Protein AF-A0A530QQQ2-F1 (afdb_monomer_lite)

pLDDT: mean 87.55, std 15.67, range [53.09, 98.62]

Secondary structure (DSSP, 8-state):
-HHHHHHHHHGGGGG----PPPHHHHHHHHHHHHHHHHHHHTT-HHHHHHT--HHHHHHS-SHHHHHHHHHHHH-

Sequence (75 aa):
MRRSLFAFAIIPFLFMSSAFAGDAEIKAAQTVIDSQLKAFVANDGAKAYSFAAPNVKRVFPTVDMFMNMVTNGYA

Radius of gyration: 21.1 Å; chains: 1; bounding box: 45×56×29 Å

Structure (mmCIF, N/CA/C/O backbone):
data_AF-A0A530QQQ2-F1
#
_entry.id   AF-A0A530QQQ2-F1
#
loop_
_atom_site.group_PDB
_atom_site.id
_atom_site.type_symbol
_atom_site.label_atom_id
_atom_site.label_alt_id
_atom_site.label_comp_id
_atom_site.label_asym_id
_atom_site.label_entity_id
_atom_site.label_seq_id
_atom_site.pdbx_PDB_ins_code
_atom_site.Cartn_x
_atom_site.Cartn_y
_atom_site.Cartn_z
_atom_site.occupancy
_atom_site.B_iso_or_equiv
_atom_site.auth_seq_id
_atom_site.auth_comp_id
_atom_site.auth_asym_id
_atom_site.auth_atom_id
_atom_site.pdbx_PDB_model_num
ATOM 1 N N . MET A 1 1 ? 33.589 -44.602 -3.944 1.00 55.78 1 MET A N 1
ATOM 2 C CA . MET A 1 1 ? 32.418 -44.394 -4.830 1.00 55.78 1 MET A CA 1
ATOM 3 C C . MET A 1 1 ? 31.275 -43.639 -4.145 1.00 55.78 1 MET A C 1
ATOM 5 O O . MET A 1 1 ? 30.825 -42.647 -4.692 1.00 55.78 1 MET A O 1
ATOM 9 N N . ARG A 1 2 ? 30.854 -44.005 -2.924 1.00 57.09 2 ARG A N 1
ATOM 10 C CA . ARG A 1 2 ? 29.747 -43.329 -2.206 1.00 57.09 2 ARG A CA 1
ATOM 11 C C . ARG A 1 2 ? 29.995 -41.852 -1.834 1.00 57.09 2 ARG A C 1
ATOM 13 O O . ARG A 1 2 ? 29.075 -41.056 -1.897 1.00 57.09 2 ARG A O 1
ATOM 20 N N . ARG A 1 3 ? 31.239 -41.469 -1.507 1.00 54.50 3 ARG A N 1
ATOM 21 C CA . ARG A 1 3 ? 31.629 -40.073 -1.188 1.00 54.50 3 ARG A CA 1
ATOM 22 C C . ARG A 1 3 ? 31.593 -39.131 -2.400 1.00 54.50 3 ARG A C 1
ATOM 24 O O . ARG A 1 3 ? 31.229 -37.971 -2.261 1.00 54.50 3 ARG A O 1
ATOM 31 N N . SER A 1 4 ? 31.917 -39.651 -3.583 1.00 54.28 4 SER A N 1
ATOM 32 C CA . SER A 1 4 ? 31.908 -38.901 -4.846 1.00 54.28 4 SER A CA 1
ATOM 33 C C . SER A 1 4 ? 30.486 -38.560 -5.310 1.00 54.28 4 SER A C 1
ATOM 35 O O . SER A 1 4 ? 30.282 -37.527 -5.933 1.00 54.28 4 SER A O 1
ATOM 37 N N . LEU A 1 5 ? 29.500 -39.391 -4.946 1.00 54.91 5 LEU A N 1
ATOM 38 C CA . LEU A 1 5 ? 28.079 -39.144 -5.216 1.00 54.91 5 LEU A CA 1
ATOM 39 C C . LEU A 1 5 ? 27.515 -37.992 -4.362 1.00 54.91 5 LEU A C 1
ATOM 41 O O . LEU A 1 5 ? 26.707 -37.215 -4.857 1.00 54.91 5 LEU A O 1
ATOM 45 N N . PHE A 1 6 ? 27.979 -37.828 -3.116 1.00 53.09 6 PHE A N 1
ATOM 46 C CA . PHE A 1 6 ? 27.582 -36.694 -2.267 1.00 53.09 6 PHE A CA 1
ATOM 47 C C . PHE A 1 6 ? 28.175 -35.360 -2.741 1.00 53.09 6 PHE A C 1
ATOM 49 O O . PHE A 1 6 ? 27.502 -34.337 -2.669 1.00 53.09 6 PHE A O 1
ATOM 56 N N . ALA A 1 7 ? 29.404 -35.366 -3.269 1.00 54.03 7 ALA A N 1
ATOM 57 C CA . ALA A 1 7 ? 30.039 -34.158 -3.799 1.00 54.03 7 ALA A CA 1
ATOM 58 C C . ALA A 1 7 ? 29.326 -33.609 -5.053 1.00 54.03 7 ALA A C 1
ATOM 60 O O . ALA A 1 7 ? 29.289 -32.399 -5.256 1.00 54.03 7 ALA A O 1
ATOM 61 N N . PHE A 1 8 ? 28.708 -34.476 -5.863 1.00 55.25 8 PHE A N 1
ATOM 62 C CA . PHE A 1 8 ? 27.998 -34.076 -7.084 1.00 55.25 8 PHE A CA 1
ATOM 63 C C . PHE A 1 8 ? 26.622 -33.437 -6.812 1.00 55.25 8 PHE A C 1
ATOM 65 O O . PHE A 1 8 ? 26.118 -32.681 -7.637 1.00 55.25 8 PHE A O 1
ATOM 72 N N . ALA A 1 9 ? 26.028 -33.691 -5.640 1.00 60.75 9 ALA A N 1
ATOM 73 C CA . ALA A 1 9 ? 24.710 -33.169 -5.268 1.00 60.75 9 ALA A CA 1
ATOM 74 C C . ALA A 1 9 ? 24.726 -31.707 -4.770 1.00 60.75 9 ALA A C 1
ATOM 76 O O . ALA A 1 9 ? 23.680 -31.064 -4.746 1.00 60.75 9 ALA A O 1
ATOM 77 N N . ILE A 1 10 ? 25.890 -31.168 -4.383 1.00 61.03 10 ILE A N 1
ATOM 78 C CA . ILE A 1 10 ? 26.021 -29.821 -3.784 1.00 61.03 10 ILE A CA 1
ATOM 79 C C . ILE A 1 10 ? 26.333 -28.745 -4.840 1.00 61.03 10 ILE A C 1
ATOM 81 O O . ILE A 1 10 ? 25.966 -27.584 -4.682 1.00 61.03 10 ILE A O 1
ATOM 85 N N . ILE A 1 11 ? 26.960 -29.128 -5.954 1.00 64.81 11 ILE A N 1
ATOM 86 C CA . ILE A 1 11 ? 27.367 -28.212 -7.029 1.00 64.81 11 ILE A CA 1
ATOM 87 C C . ILE A 1 11 ? 26.193 -27.408 -7.636 1.00 64.81 11 ILE A C 1
ATOM 89 O O . ILE A 1 11 ? 26.380 -26.209 -7.844 1.00 64.81 11 ILE A O 1
ATOM 93 N N . PRO A 1 12 ? 24.980 -27.957 -7.872 1.00 66.31 12 PRO A N 1
ATOM 94 C CA . PRO A 1 12 ? 23.889 -27.154 -8.434 1.00 66.31 12 PRO A CA 1
ATOM 95 C C . PRO A 1 12 ? 23.318 -26.104 -7.464 1.00 66.31 12 PRO A C 1
ATOM 97 O O . PRO A 1 12 ? 22.713 -25.139 -7.921 1.00 66.31 12 PRO A O 1
ATOM 100 N N . PHE A 1 13 ? 23.549 -26.221 -6.150 1.00 65.19 13 PHE A N 1
ATOM 101 C CA . PHE A 1 13 ? 23.146 -25.191 -5.180 1.00 65.19 13 PHE A CA 1
ATOM 102 C C . PHE A 1 13 ? 24.020 -23.929 -5.247 1.00 65.19 13 PHE A C 1
ATOM 104 O O . PHE A 1 13 ? 23.556 -22.850 -4.891 1.00 65.19 13 PHE A O 1
ATOM 111 N N . LEU A 1 14 ? 25.259 -24.040 -5.737 1.00 66.44 14 LEU A N 1
ATOM 112 C CA . LEU A 1 14 ? 26.184 -22.906 -5.860 1.00 66.44 14 LEU A CA 1
ATOM 113 C C . LEU A 1 14 ? 25.845 -21.969 -7.032 1.00 66.44 14 LEU A C 1
ATOM 115 O O . LEU A 1 14 ? 26.368 -20.861 -7.092 1.00 66.44 14 LEU A O 1
ATOM 119 N N . PHE A 1 15 ? 24.956 -22.392 -7.936 1.00 64.62 15 PHE A N 1
ATOM 120 C CA . PHE A 1 15 ? 24.468 -21.592 -9.066 1.00 64.62 15 PHE A CA 1
ATOM 121 C C . PHE A 1 15 ? 23.056 -21.041 -8.843 1.00 64.62 15 PHE A C 1
ATOM 123 O O . PHE A 1 15 ? 22.402 -20.616 -9.794 1.00 64.62 15 PHE A O 1
ATOM 130 N N . MET A 1 16 ? 22.560 -21.055 -7.603 1.00 70.56 16 MET A N 1
ATOM 131 C CA . MET A 1 16 ? 21.279 -20.439 -7.286 1.00 70.56 16 MET A CA 1
ATOM 132 C C . MET A 1 16 ? 21.441 -18.916 -7.361 1.00 70.56 16 MET A C 1
ATOM 134 O O . MET A 1 16 ? 21.964 -18.283 -6.447 1.00 70.56 16 MET A O 1
ATOM 138 N N . SER A 1 17 ? 21.066 -18.336 -8.500 1.00 70.88 17 SER A N 1
ATOM 139 C CA . SER A 1 17 ? 21.144 -16.900 -8.752 1.00 70.88 17 SER A CA 1
ATOM 140 C C . SER A 1 17 ? 20.309 -16.144 -7.722 1.00 70.88 17 SER A C 1
ATOM 142 O O . SER A 1 17 ? 19.124 -16.435 -7.546 1.00 70.88 17 SER A O 1
ATOM 144 N N . SER A 1 18 ? 20.897 -15.139 -7.075 1.00 74.44 18 SER A N 1
ATOM 145 C CA . SER A 1 18 ? 20.139 -14.204 -6.247 1.00 74.44 18 SER A CA 1
ATOM 146 C C . SER A 1 18 ? 19.107 -13.476 -7.111 1.00 74.44 18 SER A C 1
ATOM 148 O O . SER A 1 18 ? 19.462 -12.809 -8.083 1.00 74.44 18 SER A O 1
ATOM 150 N N . ALA A 1 19 ? 17.827 -13.603 -6.763 1.00 78.94 19 ALA A N 1
ATOM 151 C CA . ALA A 1 19 ? 16.753 -12.871 -7.419 1.00 78.94 19 ALA A CA 1
ATOM 152 C C . ALA A 1 19 ? 16.729 -11.426 -6.901 1.00 78.94 19 ALA A C 1
ATOM 154 O O . ALA A 1 19 ? 16.111 -11.130 -5.879 1.00 78.94 19 ALA A O 1
ATOM 155 N N . PHE A 1 20 ? 17.431 -10.531 -7.594 1.00 82.00 20 PHE A N 1
ATOM 156 C CA . PHE A 1 20 ? 17.316 -9.094 -7.371 1.00 82.00 20 PHE A CA 1
ATOM 157 C C . PHE A 1 20 ? 16.193 -8.518 -8.233 1.00 82.00 20 PHE A C 1
ATOM 159 O O . PHE A 1 20 ? 16.023 -8.903 -9.389 1.00 82.00 20 PHE A O 1
ATOM 166 N N . ALA A 1 21 ? 15.435 -7.583 -7.664 1.00 85.75 21 ALA A N 1
ATOM 167 C CA . ALA A 1 21 ? 14.537 -6.743 -8.441 1.00 85.75 21 ALA A CA 1
ATOM 168 C C . ALA A 1 21 ? 15.366 -5.822 -9.350 1.00 85.75 21 ALA A C 1
ATOM 170 O O . ALA A 1 21 ? 16.406 -5.315 -8.924 1.00 85.75 21 ALA A O 1
ATOM 171 N N . GLY A 1 22 ? 14.918 -5.605 -10.586 1.00 91.75 22 GLY A N 1
ATOM 172 C CA . GLY A 1 22 ? 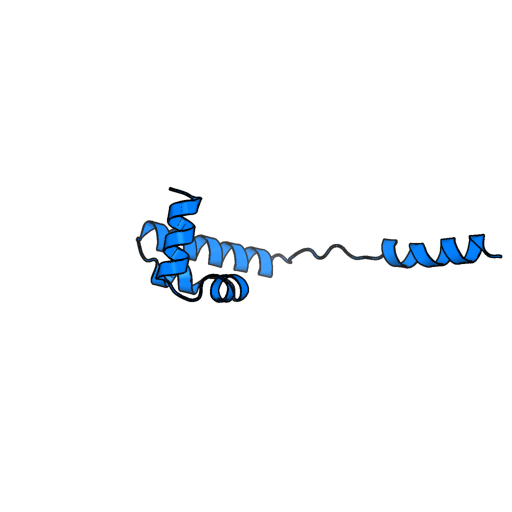15.503 -4.594 -11.456 1.00 91.75 22 GLY A CA 1
ATOM 173 C C . GLY A 1 22 ? 15.054 -3.186 -11.060 1.00 91.75 22 GLY A C 1
ATOM 174 O O . GLY A 1 22 ? 14.151 -2.987 -10.241 1.00 91.75 22 GLY A O 1
ATOM 175 N N . ASP A 1 23 ? 15.682 -2.177 -11.662 1.00 94.44 23 ASP A N 1
ATOM 176 C CA . ASP A 1 23 ? 15.387 -0.769 -11.369 1.00 94.44 23 ASP A CA 1
ATOM 177 C C . ASP A 1 23 ? 13.922 -0.399 -11.639 1.00 94.44 23 ASP A C 1
ATOM 179 O O . ASP A 1 23 ? 13.354 0.460 -10.960 1.00 94.44 23 ASP A O 1
ATOM 183 N N . ALA A 1 24 ? 13.300 -1.032 -12.637 1.00 94.25 24 ALA A N 1
ATOM 184 C CA . ALA A 1 24 ? 11.903 -0.798 -12.980 1.00 94.25 24 ALA A CA 1
ATOM 185 C C . ALA A 1 24 ? 10.969 -1.302 -11.873 1.00 94.25 24 ALA A C 1
ATOM 187 O O . ALA A 1 24 ? 10.063 -0.583 -11.449 1.00 94.25 24 ALA A O 1
ATOM 188 N N . GLU A 1 25 ? 11.221 -2.504 -11.360 1.00 93.94 25 GLU A N 1
ATOM 189 C CA . GLU A 1 25 ? 10.459 -3.112 -10.274 1.00 93.94 25 GLU A CA 1
ATOM 190 C C . GLU A 1 25 ? 10.637 -2.323 -8.972 1.00 93.94 25 GLU A C 1
ATOM 192 O O . GLU A 1 25 ? 9.659 -2.076 -8.264 1.00 93.94 25 GLU A O 1
ATOM 197 N N . ILE A 1 26 ? 11.859 -1.860 -8.688 1.00 95.69 26 ILE A N 1
ATOM 198 C CA . ILE A 1 26 ? 12.157 -1.007 -7.529 1.00 95.69 26 ILE A CA 1
ATOM 199 C C . ILE A 1 26 ? 11.363 0.301 -7.609 1.00 95.69 26 ILE A C 1
ATOM 201 O O . ILE A 1 26 ? 10.671 0.660 -6.655 1.00 95.69 26 ILE A O 1
ATOM 205 N N . LYS A 1 27 ? 11.405 0.998 -8.750 1.00 97.38 27 LYS A N 1
ATOM 206 C CA . LYS A 1 27 ? 10.657 2.251 -8.948 1.00 97.38 27 LYS A CA 1
ATOM 207 C C . LYS A 1 27 ? 9.146 2.047 -8.859 1.00 97.38 27 LYS A C 1
ATOM 209 O O . LYS A 1 27 ? 8.445 2.883 -8.286 1.00 97.38 27 LYS A O 1
ATOM 214 N N . ALA A 1 28 ? 8.634 0.941 -9.398 1.00 95.88 28 ALA A N 1
ATOM 215 C CA . ALA A 1 28 ? 7.221 0.596 -9.287 1.00 95.88 28 ALA A CA 1
ATOM 216 C C . ALA A 1 28 ? 6.813 0.383 -7.821 1.00 95.88 28 ALA A C 1
ATOM 218 O O . ALA A 1 28 ? 5.816 0.952 -7.376 1.00 95.88 28 ALA A O 1
ATOM 219 N N . ALA A 1 29 ? 7.612 -0.359 -7.048 1.00 96.00 29 ALA A N 1
ATOM 220 C CA . ALA A 1 29 ? 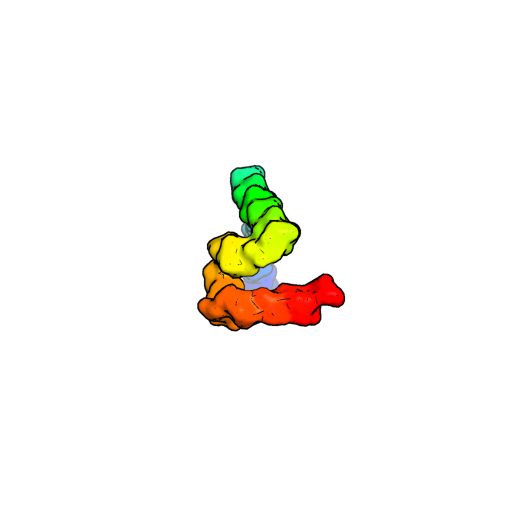7.367 -0.570 -5.624 1.00 96.00 29 ALA A CA 1
ATOM 221 C C . ALA A 1 29 ? 7.395 0.750 -4.835 1.00 96.00 29 ALA A C 1
ATOM 223 O O . ALA A 1 29 ? 6.476 1.017 -4.063 1.00 96.00 29 ALA A O 1
ATOM 224 N N . GLN A 1 30 ? 8.389 1.608 -5.080 1.00 98.00 30 GLN A N 1
ATOM 225 C CA . GLN A 1 30 ? 8.476 2.939 -4.467 1.00 98.00 30 GLN A CA 1
ATOM 226 C C . GLN A 1 30 ? 7.233 3.785 -4.768 1.00 98.00 30 GLN A C 1
ATOM 228 O O . GLN A 1 30 ? 6.644 4.362 -3.860 1.00 98.00 30 GLN A O 1
ATOM 233 N N . THR A 1 31 ? 6.771 3.784 -6.021 1.00 98.19 31 THR A N 1
ATOM 234 C CA . THR A 1 31 ? 5.569 4.526 -6.435 1.00 98.19 31 THR A CA 1
ATOM 235 C C . THR A 1 31 ? 4.315 4.045 -5.699 1.00 98.19 31 THR A C 1
ATOM 237 O O . THR A 1 31 ? 3.483 4.858 -5.283 1.00 98.19 31 THR A O 1
ATOM 240 N N . VAL A 1 32 ? 4.168 2.729 -5.522 1.00 97.88 32 VAL A N 1
ATOM 241 C CA . VAL A 1 32 ? 3.057 2.129 -4.768 1.00 97.88 32 VAL A CA 1
ATOM 242 C C . VAL A 1 32 ? 3.119 2.542 -3.296 1.00 97.88 32 VAL A C 1
ATOM 244 O O . VAL A 1 32 ? 2.108 2.996 -2.761 1.00 97.88 32 VAL A O 1
ATOM 247 N N . ILE A 1 33 ? 4.295 2.451 -2.666 1.00 97.19 33 ILE A N 1
ATOM 248 C CA . ILE A 1 33 ? 4.510 2.836 -1.262 1.00 97.19 33 ILE A CA 1
ATOM 249 C C . ILE A 1 33 ? 4.175 4.316 -1.052 1.00 97.19 33 ILE A C 1
ATOM 251 O O . ILE A 1 33 ? 3.372 4.644 -0.180 1.00 97.19 33 ILE A O 1
ATOM 255 N N . ASP A 1 34 ? 4.711 5.203 -1.891 1.00 98.56 34 ASP A N 1
ATOM 256 C CA . ASP A 1 34 ? 4.449 6.643 -1.818 1.00 98.56 34 ASP A CA 1
ATOM 257 C C . ASP A 1 34 ? 2.957 6.958 -1.953 1.00 98.56 34 ASP A C 1
ATOM 259 O O . ASP A 1 34 ? 2.414 7.807 -1.242 1.00 98.56 34 ASP A O 1
ATOM 263 N N . SER A 1 35 ? 2.273 6.276 -2.871 1.00 98.56 35 SER A N 1
ATOM 264 C CA . SER A 1 35 ? 0.841 6.473 -3.102 1.00 98.56 35 SER A CA 1
ATOM 265 C C . SER A 1 35 ? 0.003 5.990 -1.919 1.00 98.56 35 SER A C 1
ATOM 267 O O . SER A 1 35 ? -0.961 6.657 -1.534 1.00 98.56 35 SER A O 1
ATOM 269 N N . GLN A 1 36 ? 0.388 4.868 -1.313 1.00 98.12 36 GLN A N 1
ATOM 270 C CA . GLN A 1 36 ? -0.276 4.314 -0.141 1.00 98.12 36 GLN A CA 1
ATOM 271 C C . GLN A 1 36 ? -0.072 5.201 1.097 1.00 98.12 36 GLN A C 1
ATOM 273 O O . GLN A 1 36 ? -1.042 5.502 1.791 1.00 98.12 36 GLN A O 1
ATOM 278 N N . LEU A 1 37 ? 1.146 5.706 1.321 1.00 97.44 37 LEU A N 1
ATOM 279 C CA . LEU A 1 37 ? 1.446 6.660 2.394 1.00 97.44 37 LEU A CA 1
ATOM 280 C C . LEU A 1 37 ? 0.655 7.961 2.240 1.00 97.44 37 LEU A C 1
ATOM 282 O O . LEU A 1 37 ? 0.055 8.432 3.204 1.00 97.44 37 LEU A O 1
ATOM 286 N N . LYS A 1 38 ? 0.583 8.521 1.027 1.00 98.50 38 LYS A N 1
ATOM 287 C CA . LYS A 1 38 ? -0.234 9.717 0.755 1.00 98.50 38 LYS A CA 1
ATOM 288 C C . LYS A 1 38 ? -1.712 9.488 1.064 1.00 98.50 38 LYS A C 1
ATOM 290 O O . LYS A 1 38 ? -2.363 10.386 1.589 1.00 98.50 38 LYS A O 1
ATOM 295 N N . ALA A 1 39 ? -2.240 8.304 0.754 1.00 98.50 39 ALA A N 1
ATOM 296 C CA . ALA A 1 39 ? -3.615 7.952 1.090 1.00 98.50 39 ALA A CA 1
ATOM 297 C C . ALA A 1 39 ? -3.826 7.865 2.612 1.00 98.50 39 ALA A C 1
ATOM 299 O O . ALA A 1 39 ? -4.803 8.415 3.112 1.00 98.50 39 ALA A O 1
ATOM 300 N N . PHE A 1 40 ? -2.883 7.280 3.359 1.00 96.88 40 PHE A N 1
ATOM 301 C CA . PHE A 1 40 ? -2.941 7.273 4.824 1.00 96.88 40 PHE A CA 1
ATOM 302 C C . PHE A 1 40 ? -2.909 8.681 5.427 1.00 96.88 40 PHE A C 1
ATOM 304 O O . PHE A 1 40 ? -3.748 8.990 6.267 1.00 96.88 40 PHE A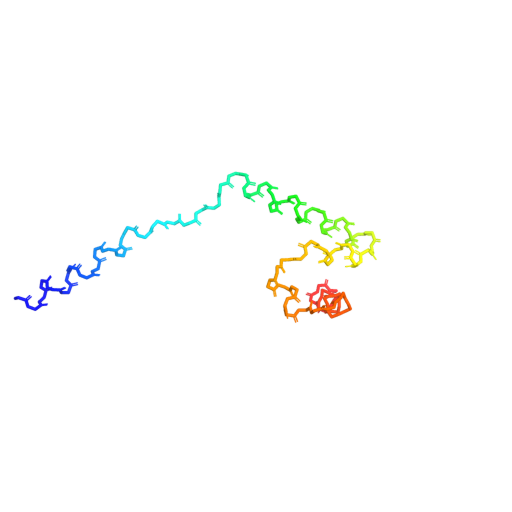 O 1
ATOM 311 N N . VAL A 1 41 ? -2.013 9.560 4.963 1.00 96.56 41 VAL A N 1
ATOM 312 C CA . VAL A 1 41 ? -1.948 10.967 5.414 1.00 96.56 41 VAL A CA 1
ATOM 313 C C . VAL A 1 41 ? -3.263 11.705 5.144 1.00 96.56 41 VAL A C 1
ATOM 315 O O . VAL A 1 41 ? -3.692 12.531 5.946 1.00 96.56 41 VAL A O 1
ATOM 318 N N . ALA A 1 42 ? -3.931 11.387 4.035 1.00 98.06 42 ALA A N 1
ATOM 319 C CA . ALA A 1 42 ? -5.235 11.941 3.686 1.00 98.06 42 ALA A CA 1
ATOM 320 C C . ALA A 1 42 ? -6.418 11.285 4.432 1.00 98.06 42 ALA A C 1
ATOM 322 O O . ALA A 1 42 ? -7.562 11.632 4.150 1.00 98.06 42 ALA A O 1
ATOM 323 N N . ASN A 1 43 ? -6.169 10.351 5.360 1.00 96.25 43 ASN A N 1
ATOM 324 C CA . ASN A 1 43 ? -7.184 9.518 6.021 1.00 96.25 43 ASN A CA 1
ATOM 325 C C . ASN A 1 43 ? -8.080 8.732 5.038 1.00 96.25 43 ASN A C 1
ATOM 327 O O . ASN A 1 43 ? -9.219 8.390 5.348 1.00 96.25 43 ASN A O 1
ATOM 331 N N . ASP A 1 44 ? -7.562 8.411 3.851 1.00 98.31 44 ASP A N 1
ATOM 332 C CA . ASP A 1 44 ? -8.269 7.675 2.803 1.00 98.31 44 ASP A CA 1
ATOM 333 C C . ASP A 1 44 ? -7.868 6.192 2.822 1.00 98.31 44 ASP A C 1
ATOM 335 O O . ASP A 1 44 ? -7.049 5.708 2.030 1.00 98.31 44 ASP A O 1
ATOM 339 N N . GLY A 1 45 ? -8.445 5.454 3.773 1.00 97.81 45 GLY A N 1
ATOM 340 C CA . GLY A 1 45 ? -8.161 4.030 3.966 1.00 97.81 45 GLY A CA 1
ATOM 341 C C . GLY A 1 45 ? -8.577 3.148 2.785 1.00 97.81 45 GLY A C 1
ATOM 342 O O . GLY A 1 45 ? -7.902 2.166 2.475 1.00 97.81 45 GLY A O 1
ATOM 343 N N . ALA A 1 46 ? -9.646 3.512 2.072 1.00 98.44 46 ALA A N 1
ATOM 344 C CA . ALA A 1 46 ? -10.104 2.770 0.900 1.00 98.44 46 ALA A CA 1
ATOM 345 C C . ALA A 1 46 ? -9.098 2.883 -0.255 1.00 98.44 46 ALA A C 1
ATOM 347 O O . ALA A 1 46 ? -8.728 1.875 -0.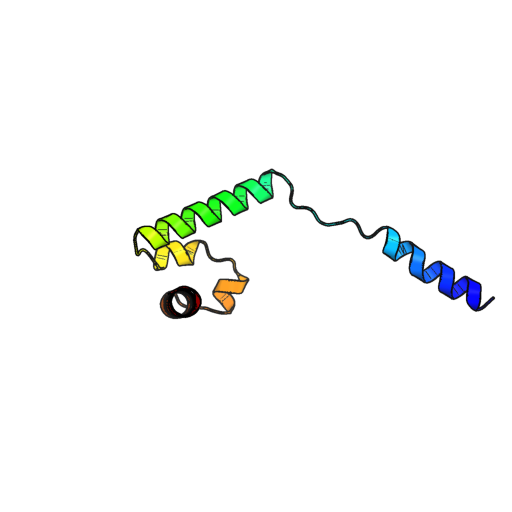868 1.00 98.44 46 ALA A O 1
ATOM 348 N N . LYS A 1 47 ? -8.589 4.092 -0.515 1.00 98.62 47 LYS A N 1
ATOM 349 C CA . LYS A 1 47 ? -7.529 4.309 -1.500 1.00 98.62 47 LYS A CA 1
ATOM 350 C C . LYS A 1 47 ? -6.220 3.660 -1.073 1.00 98.62 47 LYS A C 1
ATOM 352 O O . LYS A 1 47 ? -5.586 3.019 -1.908 1.00 98.62 47 LYS A O 1
ATOM 357 N N . ALA A 1 48 ? -5.846 3.735 0.203 1.00 98.44 48 ALA A N 1
ATOM 358 C CA . ALA A 1 48 ? -4.670 3.035 0.715 1.00 98.44 48 ALA A CA 1
ATOM 359 C C . ALA A 1 48 ? -4.774 1.512 0.499 1.00 98.44 48 ALA A C 1
ATOM 361 O O . ALA A 1 48 ? -3.829 0.883 0.022 1.00 98.44 48 ALA A O 1
ATOM 362 N N . TYR A 1 49 ? -5.942 0.920 0.767 1.00 98.44 49 TYR A N 1
ATOM 363 C CA . TYR A 1 49 ? -6.203 -0.501 0.536 1.00 98.44 49 TYR A CA 1
ATOM 364 C C . TYR A 1 49 ? -6.191 -0.883 -0.953 1.00 98.44 49 TYR A C 1
ATOM 366 O O . TYR A 1 49 ? -5.813 -2.001 -1.310 1.00 98.44 49 TYR A O 1
ATOM 374 N N . SER A 1 50 ? -6.546 0.039 -1.854 1.00 98.19 50 SER A N 1
ATOM 375 C CA . SER A 1 50 ? -6.516 -0.219 -3.299 1.00 98.19 50 SER A CA 1
ATOM 376 C C . SER A 1 50 ? -5.118 -0.620 -3.797 1.00 98.19 50 SER A C 1
ATOM 378 O O . SER A 1 50 ? -5.018 -1.519 -4.639 1.00 98.19 50 SER A O 1
ATOM 380 N N . PHE A 1 51 ? -4.066 -0.057 -3.190 1.00 98.25 51 PHE A N 1
ATOM 381 C CA . PHE A 1 51 ? -2.656 -0.341 -3.471 1.00 98.25 51 PHE A CA 1
ATOM 382 C C . PHE A 1 51 ? -2.142 -1.651 -2.854 1.00 98.25 51 PHE A C 1
ATOM 384 O O . PHE A 1 51 ? -1.049 -2.097 -3.198 1.00 98.25 51 PHE A O 1
ATOM 391 N N . ALA A 1 52 ? -2.903 -2.290 -1.958 1.00 97.19 52 ALA A N 1
ATOM 392 C CA . ALA A 1 52 ? -2.461 -3.498 -1.270 1.00 97.19 52 ALA A CA 1
ATOM 393 C C . ALA A 1 52 ? -2.223 -4.665 -2.245 1.00 97.19 52 ALA A C 1
ATOM 395 O O . ALA A 1 52 ? -3.018 -4.925 -3.156 1.00 97.19 52 ALA A O 1
ATOM 396 N N . ALA A 1 53 ? -1.141 -5.410 -2.011 1.00 97.12 53 ALA A N 1
ATOM 397 C CA . ALA A 1 53 ? -0.798 -6.583 -2.805 1.00 97.12 53 ALA A CA 1
ATOM 398 C C . ALA A 1 53 ? -1.861 -7.701 -2.674 1.00 97.12 53 ALA A C 1
ATOM 400 O O . ALA A 1 53 ? -2.552 -7.788 -1.652 1.00 97.12 53 ALA A O 1
ATOM 401 N N . PRO A 1 54 ? -1.997 -8.604 -3.668 1.00 97.19 54 PRO A N 1
ATOM 402 C CA . PRO A 1 54 ? -3.041 -9.635 -3.666 1.00 97.19 54 PRO A CA 1
ATOM 403 C C . PRO A 1 54 ? -3.041 -10.547 -2.432 1.00 97.19 54 PRO A C 1
ATOM 405 O O . PRO A 1 54 ? -4.099 -10.949 -1.952 1.00 97.19 54 PRO A O 1
ATOM 408 N N . ASN A 1 55 ? -1.864 -10.872 -1.894 1.00 97.81 55 ASN A N 1
ATOM 409 C CA . ASN A 1 55 ? -1.732 -11.649 -0.662 1.00 97.81 55 ASN A CA 1
ATOM 410 C C . ASN A 1 55 ? -2.271 -10.883 0.556 1.00 97.81 55 ASN A C 1
ATOM 412 O O . ASN A 1 55 ? -2.967 -11.477 1.373 1.00 97.81 55 ASN A O 1
ATOM 416 N N . VAL A 1 56 ? -2.019 -9.574 0.644 1.00 96.81 56 VAL A N 1
ATOM 417 C CA . VAL A 1 56 ? -2.557 -8.716 1.710 1.00 96.81 56 VAL A CA 1
ATOM 418 C C . VAL A 1 56 ? -4.079 -8.653 1.616 1.00 96.81 56 VAL A C 1
ATOM 420 O O . VAL A 1 56 ? -4.750 -8.870 2.618 1.00 96.81 56 VAL A O 1
ATOM 423 N N . LYS A 1 57 ? -4.637 -8.467 0.411 1.00 97.75 57 LYS A N 1
ATOM 424 C CA . LYS A 1 57 ? -6.095 -8.478 0.193 1.00 97.75 57 LYS A CA 1
ATOM 425 C C . LYS A 1 57 ? -6.739 -9.821 0.546 1.00 97.75 57 LYS A C 1
ATOM 427 O O . LYS A 1 57 ? -7.886 -9.856 0.964 1.00 97.75 57 LYS A O 1
ATOM 432 N N . ARG A 1 58 ? -6.012 -10.934 0.420 1.00 98.38 58 ARG A N 1
ATOM 433 C CA . ARG A 1 58 ? -6.505 -12.258 0.831 1.00 98.38 58 ARG A CA 1
ATOM 434 C C . ARG A 1 58 ? -6.570 -12.416 2.352 1.00 98.38 58 ARG A C 1
ATOM 436 O O . ARG A 1 58 ? -7.491 -13.055 2.844 1.00 98.38 58 ARG A O 1
ATOM 443 N N . VAL A 1 59 ? -5.597 -11.862 3.078 1.00 98.12 59 VAL A N 1
ATOM 444 C CA . VAL A 1 59 ? -5.537 -11.925 4.551 1.00 98.12 59 VAL A CA 1
ATOM 445 C C . VAL A 1 59 ? -6.468 -10.894 5.197 1.00 98.12 59 VAL A C 1
ATOM 447 O O . VAL A 1 59 ? -7.084 -11.184 6.218 1.00 98.12 59 VAL A O 1
ATOM 450 N N . PHE A 1 60 ?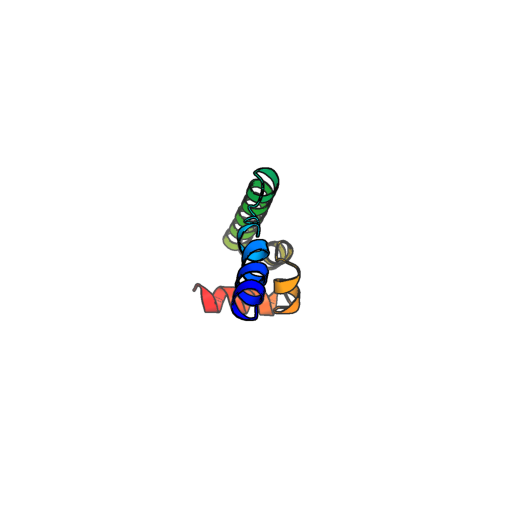 -6.618 -9.723 4.576 1.00 98.25 60 PHE A N 1
ATOM 451 C CA . PHE A 1 60 ? -7.503 -8.638 5.003 1.00 98.25 60 PHE A CA 1
ATOM 452 C C . PHE A 1 60 ? -8.495 -8.322 3.872 1.00 98.25 60 PHE A C 1
ATOM 454 O O . PHE A 1 60 ? -8.227 -7.429 3.067 1.00 98.25 60 PHE A O 1
ATOM 461 N N . PRO A 1 61 ? -9.614 -9.064 3.752 1.00 98.12 61 PRO A N 1
ATOM 462 C CA . PRO A 1 61 ? -10.517 -8.982 2.596 1.00 98.12 61 PRO A CA 1
ATOM 463 C C . PRO A 1 61 ? -11.356 -7.709 2.508 1.00 98.12 61 PRO A C 1
ATOM 465 O O . PRO A 1 61 ? -11.974 -7.452 1.477 1.00 98.12 61 PRO A O 1
ATOM 468 N N . THR A 1 62 ? -11.409 -6.923 3.581 1.00 98.44 62 THR A N 1
ATOM 469 C CA . THR A 1 62 ? -12.176 -5.680 3.632 1.00 98.44 62 THR A CA 1
ATOM 470 C C . THR A 1 62 ? -11.274 -4.513 4.005 1.00 98.44 62 THR A C 1
ATOM 472 O O . THR A 1 62 ? -10.268 -4.684 4.699 1.00 98.44 62 THR A O 1
ATOM 475 N N . VAL A 1 63 ? -11.663 -3.311 3.567 1.00 98.25 63 VAL A N 1
ATOM 476 C CA . VAL A 1 63 ? -10.994 -2.058 3.952 1.00 98.25 63 VAL A CA 1
ATOM 477 C C . VAL A 1 63 ? -10.941 -1.937 5.474 1.00 98.25 63 VAL A C 1
ATOM 479 O O . VAL A 1 63 ? -9.899 -1.599 6.020 1.00 98.25 63 VAL A O 1
ATOM 482 N N . ASP A 1 64 ? -12.031 -2.285 6.157 1.00 98.38 64 ASP A N 1
ATOM 483 C CA . ASP A 1 64 ? -12.142 -2.189 7.613 1.00 98.38 64 ASP A CA 1
ATOM 484 C C . ASP A 1 64 ? -11.149 -3.114 8.336 1.00 98.38 64 ASP A C 1
ATOM 486 O O . ASP A 1 64 ? -10.411 -2.682 9.218 1.00 98.38 64 ASP A O 1
ATOM 490 N N . MET A 1 65 ? -11.035 -4.378 7.906 1.00 98.31 65 MET A N 1
ATOM 491 C CA . MET A 1 65 ? -10.050 -5.318 8.459 1.00 98.31 65 MET A CA 1
ATOM 492 C C . MET A 1 65 ? -8.612 -4.862 8.206 1.00 98.31 65 MET A C 1
ATOM 494 O O . MET A 1 65 ? -7.759 -4.997 9.082 1.00 98.31 65 MET A O 1
ATOM 498 N N . PHE A 1 66 ? -8.343 -4.320 7.018 1.00 98.31 66 PHE A N 1
ATOM 499 C CA . PHE A 1 66 ? -7.032 -3.781 6.678 1.00 98.31 66 PHE A CA 1
ATOM 500 C C . PHE A 1 66 ? -6.679 -2.569 7.546 1.00 98.31 66 PHE A C 1
ATOM 502 O O . PHE A 1 66 ? -5.605 -2.541 8.142 1.00 98.31 66 PHE A O 1
ATOM 509 N N . MET A 1 67 ? -7.589 -1.601 7.666 1.00 97.69 67 MET A N 1
ATOM 510 C CA . MET A 1 67 ? -7.366 -0.397 8.467 1.00 97.69 67 MET A CA 1
ATOM 511 C C . MET A 1 67 ? -7.233 -0.722 9.954 1.00 97.69 67 MET A C 1
ATOM 513 O O . MET A 1 67 ? -6.348 -0.178 10.607 1.00 97.69 67 MET A O 1
ATOM 517 N N . ASN A 1 68 ? -8.016 -1.671 10.474 1.00 97.56 68 ASN A N 1
ATOM 518 C CA . ASN A 1 68 ? -7.847 -2.157 11.842 1.00 97.56 68 ASN A CA 1
ATOM 519 C C . ASN A 1 68 ? -6.460 -2.774 12.060 1.00 97.56 68 ASN A C 1
ATOM 521 O O . ASN A 1 68 ? -5.839 -2.515 13.087 1.00 97.56 68 ASN A O 1
ATOM 525 N N . MET A 1 69 ? -5.941 -3.561 11.112 1.00 96.00 69 MET A N 1
ATOM 526 C CA . MET A 1 69 ? -4.579 -4.095 11.217 1.00 96.00 69 MET A CA 1
ATOM 527 C C . MET A 1 69 ? -3.523 -2.982 11.222 1.00 96.00 69 MET A C 1
ATOM 529 O O . MET A 1 69 ? -2.628 -3.015 12.061 1.00 96.00 69 MET A O 1
ATOM 533 N N . VAL A 1 70 ? -3.640 -1.988 10.336 1.00 95.75 70 VAL A N 1
ATOM 534 C CA . VAL A 1 70 ? -2.683 -0.872 10.253 1.00 95.75 70 VAL A CA 1
ATOM 535 C C . VAL A 1 70 ? -2.683 -0.059 11.546 1.00 95.75 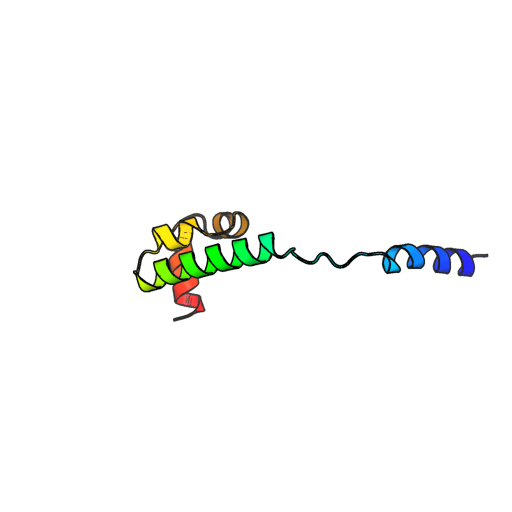70 VAL A C 1
ATOM 537 O O . VAL A 1 70 ? -1.628 0.138 12.142 1.00 95.75 70 VAL A O 1
ATOM 540 N N . THR A 1 71 ? -3.852 0.367 12.021 1.00 95.12 71 THR A N 1
ATOM 541 C CA . THR A 1 71 ? -3.954 1.168 13.245 1.00 95.12 71 THR A CA 1
ATOM 542 C C . THR A 1 71 ? -3.434 0.391 14.452 1.00 95.12 71 THR A C 1
ATOM 544 O O . THR A 1 71 ? -2.637 0.918 15.211 1.00 95.12 71 THR A O 1
ATOM 547 N N . ASN A 1 72 ? -3.788 -0.887 14.611 1.00 95.62 72 ASN A N 1
ATOM 548 C CA . ASN A 1 72 ? -3.291 -1.676 15.745 1.00 95.62 72 ASN A CA 1
ATOM 549 C C . ASN A 1 72 ? -1.791 -2.011 15.659 1.00 95.62 72 ASN A C 1
ATOM 551 O O . ASN A 1 72 ? -1.185 -2.326 16.679 1.00 95.62 72 ASN A O 1
ATOM 555 N N . GLY A 1 73 ? -1.197 -1.988 14.462 1.00 93.56 73 GLY A N 1
ATOM 556 C CA . GLY A 1 73 ? 0.220 -2.293 14.259 1.00 93.56 73 GLY A CA 1
ATOM 557 C C . GLY A 1 73 ? 1.160 -1.091 14.380 1.00 93.56 73 GLY A C 1
ATOM 558 O O . GLY A 1 73 ? 2.350 -1.294 14.612 1.00 93.56 73 GLY A O 1
ATOM 559 N N . TYR A 1 74 ? 0.650 0.132 14.198 1.00 87.38 74 TYR A N 1
ATOM 560 C CA . TYR A 1 74 ? 1.475 1.338 14.032 1.00 87.38 74 TYR A CA 1
ATOM 561 C C . TYR A 1 74 ? 0.976 2.587 14.783 1.00 87.38 74 TYR A C 1
ATOM 563 O O . TYR A 1 74 ? 1.599 3.639 14.628 1.00 87.38 74 TYR A O 1
ATOM 571 N N . ALA A 1 75 ? -0.136 2.509 15.528 1.00 73.75 75 ALA A N 1
ATOM 572 C CA . ALA A 1 75 ? -0.626 3.618 16.358 1.00 73.75 75 ALA A CA 1
ATOM 573 C C . ALA A 1 75 ? 0.272 3.919 17.566 1.00 73.75 75 ALA A C 1
ATOM 575 O O . ALA A 1 75 ? 0.955 2.993 18.062 1.00 73.75 75 ALA A O 1
#

Foldseek 3Di:
DVVVVVVVVCVVVVPPDPDDDDPVRVVVVVVLVVQLVVCVVVVNLVSNCVSDDPVLCVVQVDSVSSVVCVVVVPD